Protein AF-E7RST6-F1 (afdb_monomer_lite)

Radius of gyration: 14.01 Å; chains: 1; bounding box: 27×34×36 Å

pLDDT: mean 94.26, std 4.28, range [79.19, 98.25]

Secondary structure (DSSP, 8-state):
-GGGGGGG-SEEEEE--TT-HHHHHHHHHHHHHH-TTSEEEEE-S-SS--TTS-GGG-SEEEE----GGG-STTSTT---EEEEE-STT-EEE-GGGG--

Foldseek 3Di:
DVVVCPVVAAEDEDEECVVPLVVVQVVLQVCCVVPVRHFYEYEYQALDDPPSHDQVSHQKYKYHHDDVVQDDLQGPSDSIWMWGDDDDNDTDTPSPVNHD

Structure (mmCIF, N/CA/C/O backbone):
data_AF-E7RST6-F1
#
_entry.id   AF-E7RST6-F1
#
loop_
_atom_site.group_PDB
_atom_site.id
_atom_site.type_symbol
_atom_site.label_atom_id
_atom_site.label_alt_id
_atom_site.label_comp_id
_atom_site.label_asym_id
_atom_site.label_entity_id
_atom_site.label_seq_id
_atom_site.pdbx_PDB_ins_code
_atom_site.Cartn_x
_atom_site.Cartn_y
_atom_site.Cartn_z
_atom_site.occupancy
_atom_site.B_iso_or_equiv
_atom_site.auth_seq_id
_atom_site.auth_comp_id
_atom_site.auth_asym_id
_atom_site.auth_atom_id
_atom_site.pdbx_PDB_model_num
ATOM 1 N N . MET A 1 1 ? 9.108 -17.922 -7.297 1.00 79.19 1 MET A N 1
ATOM 2 C CA . MET A 1 1 ? 8.781 -17.687 -5.866 1.00 79.19 1 MET A CA 1
ATOM 3 C C . MET A 1 1 ? 7.287 -17.456 -5.674 1.00 79.19 1 MET A C 1
ATOM 5 O O . MET A 1 1 ? 6.693 -18.243 -4.956 1.00 79.19 1 MET A O 1
ATOM 9 N N . ILE A 1 2 ? 6.682 -16.466 -6.346 1.00 84.38 2 ILE A N 1
ATOM 10 C CA . ILE A 1 2 ? 5.238 -16.161 -6.257 1.00 84.38 2 ILE A CA 1
ATOM 11 C C . ILE A 1 2 ? 4.354 -17.370 -6.620 1.00 84.38 2 ILE A C 1
ATOM 13 O O . ILE A 1 2 ? 3.448 -17.711 -5.872 1.00 84.38 2 ILE A O 1
ATOM 17 N N . GLU A 1 3 ? 4.679 -18.087 -7.699 1.00 84.69 3 GLU A N 1
ATOM 18 C CA . GLU A 1 3 ? 3.909 -19.257 -8.164 1.00 84.69 3 GLU A CA 1
ATOM 19 C C . GLU A 1 3 ? 3.744 -20.362 -7.112 1.00 84.69 3 GLU A C 1
ATOM 21 O O . GLU A 1 3 ? 2.744 -21.074 -7.118 1.00 84.69 3 GLU A O 1
ATOM 26 N N . ARG A 1 4 ? 4.685 -20.480 -6.162 1.00 90.50 4 ARG A N 1
ATOM 27 C CA . ARG A 1 4 ? 4.615 -21.484 -5.089 1.00 90.50 4 ARG A CA 1
ATOM 28 C C . ARG A 1 4 ? 3.438 -21.250 -4.145 1.00 90.50 4 ARG A C 1
ATOM 30 O O . ARG A 1 4 ? 3.034 -22.180 -3.457 1.00 90.50 4 ARG A O 1
ATOM 37 N N . PHE A 1 5 ? 2.919 -20.026 -4.090 1.00 88.00 5 PHE A N 1
ATOM 38 C CA . PHE A 1 5 ? 1.782 -19.688 -3.245 1.00 88.00 5 PHE A CA 1
ATOM 39 C C . PHE A 1 5 ? 0.440 -19.971 -3.921 1.00 88.00 5 PHE A C 1
ATOM 41 O O . PHE A 1 5 ? -0.556 -20.058 -3.209 1.00 88.00 5 PHE A O 1
ATOM 48 N N . GLY A 1 6 ? 0.395 -20.151 -5.250 1.00 85.44 6 GLY A N 1
ATOM 49 C CA . GLY A 1 6 ? -0.837 -20.446 -5.987 1.00 85.44 6 GLY A CA 1
ATOM 50 C C . GLY A 1 6 ? -2.007 -19.569 -5.530 1.00 85.44 6 GLY A C 1
ATOM 51 O O . GLY A 1 6 ? -1.881 -18.353 -5.428 1.00 85.44 6 GLY A O 1
ATOM 52 N N . ASN A 1 7 ? -3.123 -20.187 -5.156 1.00 88.31 7 ASN A N 1
ATOM 53 C CA . ASN A 1 7 ? -4.312 -19.460 -4.697 1.00 88.31 7 ASN A CA 1
ATOM 54 C C . ASN A 1 7 ? -4.372 -19.248 -3.172 1.00 88.31 7 ASN A C 1
ATOM 56 O O . ASN A 1 7 ? -5.397 -18.810 -2.656 1.00 88.31 7 ASN A O 1
ATOM 60 N N . SER A 1 8 ? -3.302 -19.557 -2.435 1.00 93.56 8 SER A N 1
ATOM 61 C CA . SER A 1 8 ? -3.255 -19.404 -0.971 1.00 93.56 8 SER A CA 1
ATOM 62 C C . SER A 1 8 ? -3.105 -17.948 -0.524 1.00 93.56 8 SER A C 1
ATOM 64 O O . SER A 1 8 ? -3.325 -17.633 0.644 1.00 93.56 8 SER A O 1
ATOM 66 N N . ILE A 1 9 ? -2.727 -17.056 -1.442 1.00 94.69 9 ILE A N 1
ATOM 67 C CA . ILE A 1 9 ? -2.725 -15.605 -1.246 1.00 94.69 9 ILE A CA 1
ATOM 68 C C . ILE A 1 9 ? -3.549 -14.949 -2.352 1.00 94.69 9 ILE A C 1
ATOM 70 O O . ILE A 1 9 ? -3.704 -15.501 -3.436 1.00 94.69 9 ILE A O 1
ATOM 74 N N . THR A 1 10 ? -4.065 -13.754 -2.089 1.00 95.00 10 THR A N 1
ATOM 75 C CA . THR A 1 10 ? -4.851 -12.980 -3.066 1.00 95.00 10 THR A CA 1
ATOM 76 C C . THR A 1 10 ? -4.259 -11.600 -3.338 1.00 95.00 10 THR A C 1
ATOM 78 O O . THR A 1 10 ? -4.713 -10.901 -4.241 1.00 95.00 10 THR A O 1
ATOM 81 N N . CYS A 1 11 ? -3.244 -11.197 -2.570 1.00 96.94 11 CYS A N 1
ATOM 82 C CA . CYS A 1 11 ? -2.614 -9.889 -2.658 1.00 96.94 11 CYS A CA 1
ATOM 83 C C . CYS A 1 11 ? -1.119 -9.989 -2.343 1.00 96.94 11 CYS A C 1
ATOM 85 O O . CYS A 1 11 ? -0.723 -10.713 -1.427 1.00 96.94 11 CYS A O 1
ATOM 87 N N . ILE A 1 12 ? -0.303 -9.236 -3.078 1.00 96.88 12 ILE A N 1
ATOM 88 C CA . ILE A 1 12 ? 1.125 -9.053 -2.819 1.00 96.88 12 ILE A CA 1
ATOM 89 C C . ILE A 1 12 ? 1.344 -7.597 -2.413 1.00 96.88 12 ILE A C 1
ATOM 91 O O . ILE A 1 12 ? 1.030 -6.681 -3.168 1.00 96.88 12 ILE A O 1
ATOM 95 N N . CYS A 1 13 ? 1.897 -7.382 -1.220 1.00 97.38 13 CYS A N 1
ATOM 96 C CA . CYS A 1 13 ? 2.202 -6.049 -0.715 1.00 97.38 13 CYS A CA 1
ATOM 97 C C . CYS A 1 13 ? 3.703 -5.760 -0.814 1.00 97.38 13 CYS A C 1
ATOM 99 O O . CYS A 1 13 ? 4.515 -6.449 -0.197 1.00 97.38 13 CYS A O 1
ATOM 101 N N . LEU A 1 14 ? 4.064 -4.724 -1.570 1.00 97.12 14 LEU A N 1
ATOM 102 C CA . LEU A 1 14 ? 5.404 -4.148 -1.582 1.00 97.12 14 LEU A CA 1
ATOM 103 C C . LEU A 1 14 ? 5.549 -3.232 -0.361 1.00 97.12 14 LEU A C 1
ATOM 105 O O . LEU A 1 14 ? 4.776 -2.289 -0.210 1.00 97.12 14 LEU A O 1
ATOM 109 N N . MET A 1 15 ? 6.521 -3.495 0.511 1.00 95.38 15 MET A N 1
ATOM 110 C CA . MET A 1 15 ? 6.754 -2.692 1.716 1.00 95.38 15 MET A CA 1
ATOM 111 C C . MET A 1 15 ? 8.006 -1.827 1.566 1.00 95.38 15 MET A C 1
ATOM 113 O O . MET A 1 15 ? 9.085 -2.339 1.275 1.00 95.38 15 MET A O 1
ATOM 117 N N . GLY A 1 16 ? 7.873 -0.519 1.785 1.00 94.38 16 GLY A N 1
ATOM 118 C CA . GLY A 1 16 ? 8.970 0.438 1.647 1.00 94.38 16 GLY A CA 1
ATOM 119 C C . GLY A 1 16 ? 9.268 0.776 0.186 1.00 94.38 16 GLY A C 1
ATOM 120 O O . GLY A 1 16 ? 8.359 1.062 -0.586 1.00 94.38 16 GLY A O 1
ATOM 121 N N . GLY A 1 17 ? 10.551 0.810 -0.190 1.00 93.94 17 GLY A N 1
ATOM 122 C CA . GLY A 1 17 ? 10.986 1.258 -1.523 1.00 93.94 17 GLY A CA 1
ATOM 123 C C . GLY A 1 17 ? 10.784 2.757 -1.769 1.00 93.94 17 GLY A C 1
ATOM 124 O O . GLY A 1 17 ? 10.867 3.223 -2.901 1.00 93.94 17 GLY A O 1
ATOM 125 N N . ASP A 1 18 ? 10.566 3.527 -0.699 1.00 93.69 18 ASP A N 1
ATOM 126 C CA . ASP A 1 18 ? 10.333 4.970 -0.747 1.00 93.69 18 ASP A CA 1
ATOM 127 C C . ASP A 1 18 ? 11.487 5.746 -1.396 1.00 93.69 18 ASP A C 1
ATOM 129 O O . ASP A 1 18 ? 11.253 6.805 -1.979 1.00 93.69 18 ASP A O 1
ATOM 133 N N . ALA A 1 19 ? 12.718 5.235 -1.297 1.00 93.94 19 ALA A N 1
ATOM 134 C CA . ALA A 1 19 ? 13.906 5.818 -1.917 1.00 93.94 19 ALA A CA 1
ATOM 135 C C . ALA A 1 19 ? 14.013 5.523 -3.425 1.00 93.94 19 ALA A C 1
ATOM 137 O O . ALA A 1 19 ? 14.727 6.232 -4.127 1.00 93.94 19 ALA A O 1
ATOM 138 N N . GLU A 1 20 ? 13.280 4.528 -3.936 1.00 95.19 20 GLU A N 1
ATOM 139 C CA . GLU A 1 20 ? 13.385 4.068 -5.324 1.00 95.19 20 GLU A CA 1
ATOM 140 C C . GLU A 1 20 ? 12.002 3.874 -5.988 1.00 95.19 20 GLU A C 1
ATOM 142 O O . GLU A 1 20 ? 11.616 2.752 -6.338 1.00 95.19 20 GLU A O 1
ATOM 147 N N . PRO A 1 21 ? 11.233 4.964 -6.213 1.00 93.44 21 PRO A N 1
ATOM 148 C CA . PRO A 1 21 ? 9.880 4.891 -6.781 1.00 93.44 21 PRO A CA 1
ATOM 149 C C . PRO A 1 21 ? 9.803 4.169 -8.134 1.00 93.44 21 PRO A C 1
ATOM 151 O O . PRO A 1 21 ? 8.816 3.498 -8.436 1.00 93.44 21 PRO A O 1
ATOM 154 N N . SER A 1 22 ? 10.857 4.272 -8.949 1.00 94.88 22 SER A N 1
ATOM 155 C CA . SER A 1 22 ? 10.944 3.597 -10.248 1.00 94.88 22 SER A CA 1
ATOM 156 C C . SER A 1 22 ? 10.868 2.076 -10.120 1.00 94.88 22 SER A C 1
ATOM 158 O O . SER A 1 22 ? 10.173 1.430 -10.906 1.00 94.88 22 SER A O 1
ATOM 160 N N . SER A 1 23 ? 11.523 1.506 -9.107 1.00 96.50 23 SER A N 1
ATOM 161 C CA . SER A 1 23 ? 11.497 0.063 -8.865 1.00 96.50 23 SER A CA 1
ATOM 162 C C . SER A 1 23 ? 10.173 -0.397 -8.283 1.00 96.50 23 SER A C 1
ATOM 164 O O . SER A 1 23 ? 9.684 -1.458 -8.665 1.00 96.50 23 SER A O 1
ATOM 166 N N . ILE A 1 24 ? 9.529 0.428 -7.455 1.00 97.38 24 ILE A N 1
ATOM 167 C CA . ILE A 1 24 ? 8.163 0.170 -6.984 1.00 97.38 24 ILE A CA 1
ATOM 168 C C . ILE A 1 24 ? 7.180 0.081 -8.161 1.00 97.38 24 ILE A C 1
ATOM 170 O O . ILE A 1 24 ? 6.461 -0.912 -8.271 1.00 97.38 24 ILE A O 1
ATOM 174 N N . ASN A 1 25 ? 7.216 1.032 -9.099 1.00 96.44 25 ASN A N 1
ATOM 175 C CA . ASN A 1 25 ? 6.395 0.967 -10.316 1.00 96.44 25 ASN A CA 1
ATOM 176 C C . ASN A 1 25 ? 6.711 -0.275 -11.166 1.00 96.44 25 ASN A C 1
ATOM 178 O O . ASN A 1 25 ? 5.811 -0.954 -11.657 1.00 96.44 25 ASN A O 1
ATOM 182 N N . MET A 1 26 ? 7.998 -0.577 -11.366 1.00 97.00 26 MET A N 1
ATOM 183 C CA . MET A 1 26 ? 8.424 -1.729 -12.164 1.00 97.00 26 MET A CA 1
ATOM 184 C C . MET A 1 26 ? 7.910 -3.044 -11.569 1.00 97.00 26 MET A C 1
ATOM 186 O O . MET A 1 26 ? 7.376 -3.877 -12.304 1.00 97.00 26 MET A O 1
ATOM 190 N N . LEU A 1 27 ? 8.053 -3.227 -10.255 1.00 97.00 27 LEU A N 1
ATOM 191 C CA . LEU A 1 27 ? 7.616 -4.432 -9.554 1.00 97.00 27 LEU A CA 1
ATOM 192 C C . LEU A 1 27 ? 6.097 -4.585 -9.596 1.00 97.00 27 LEU A C 1
ATOM 194 O O . LEU A 1 27 ? 5.615 -5.675 -9.899 1.00 97.00 27 LEU A O 1
ATOM 198 N N . ALA A 1 28 ? 5.349 -3.507 -9.361 1.00 96.81 28 ALA A N 1
ATOM 199 C CA . ALA A 1 28 ? 3.892 -3.543 -9.412 1.00 96.81 28 ALA A CA 1
ATOM 200 C C . ALA A 1 28 ? 3.387 -3.973 -10.797 1.00 96.81 28 ALA A C 1
ATOM 202 O O . ALA A 1 28 ? 2.654 -4.958 -10.929 1.00 96.81 28 ALA A O 1
ATOM 203 N N . ARG A 1 29 ? 3.915 -3.345 -11.855 1.00 95.94 29 ARG A N 1
ATOM 204 C CA . ARG A 1 29 ? 3.624 -3.719 -13.247 1.00 95.94 29 ARG A CA 1
ATOM 205 C C . ARG A 1 29 ? 4.010 -5.152 -13.571 1.00 95.94 29 ARG A C 1
ATOM 207 O O . ARG A 1 29 ? 3.272 -5.842 -14.275 1.00 95.94 29 ARG A O 1
ATOM 214 N N . TYR A 1 30 ? 5.173 -5.597 -13.103 1.00 96.31 30 TYR A N 1
ATOM 215 C CA . TYR A 1 30 ? 5.637 -6.962 -13.319 1.00 96.31 30 TYR A CA 1
ATOM 216 C C . TYR A 1 30 ? 4.663 -7.972 -12.710 1.00 96.31 30 TYR A C 1
ATOM 218 O O . TYR A 1 30 ? 4.262 -8.915 -13.395 1.00 96.31 30 TYR A O 1
ATOM 226 N N . ILE A 1 31 ? 4.233 -7.746 -11.466 1.00 95.38 31 ILE A N 1
ATOM 227 C CA . ILE A 1 31 ? 3.298 -8.634 -10.773 1.00 95.38 31 ILE A CA 1
ATOM 228 C C . ILE A 1 31 ? 1.951 -8.668 -11.504 1.00 95.38 31 ILE A C 1
ATOM 230 O O . ILE A 1 31 ? 1.494 -9.759 -11.832 1.00 95.38 31 ILE A O 1
ATOM 234 N N . HIS A 1 32 ? 1.366 -7.520 -11.865 1.00 92.19 32 HIS A N 1
ATOM 235 C CA . HIS A 1 32 ? 0.111 -7.486 -12.637 1.00 92.19 32 HIS A CA 1
ATOM 236 C C . HIS A 1 32 ? 0.233 -8.219 -13.979 1.00 92.19 32 HIS A C 1
ATOM 238 O O . HIS A 1 32 ? -0.674 -8.945 -14.391 1.00 92.19 32 HIS A O 1
ATOM 244 N N . LYS A 1 33 ? 1.361 -8.045 -14.679 1.00 93.31 33 LYS A N 1
ATOM 245 C CA . LYS A 1 33 ? 1.575 -8.641 -16.002 1.00 93.31 33 LYS A CA 1
ATOM 246 C C . LYS A 1 33 ? 1.753 -10.157 -15.934 1.00 93.31 33 LYS A C 1
ATOM 248 O O . LYS A 1 33 ? 1.164 -10.868 -16.748 1.00 93.31 33 LYS A O 1
ATOM 253 N N . MET A 1 34 ? 2.581 -10.634 -15.007 1.00 94.12 34 MET A N 1
ATOM 254 C CA . MET A 1 34 ? 2.981 -12.043 -14.926 1.00 94.12 34 MET A CA 1
ATOM 255 C C . MET A 1 34 ? 2.056 -12.875 -14.036 1.00 94.12 34 MET A C 1
ATOM 257 O O . MET A 1 34 ? 1.979 -14.090 -14.202 1.00 94.12 34 MET A O 1
ATOM 261 N N . HIS A 1 35 ? 1.319 -12.236 -13.128 1.00 91.94 35 HIS A N 1
ATOM 262 C CA . HIS A 1 35 ? 0.482 -12.898 -12.133 1.00 91.94 35 HIS A CA 1
ATOM 263 C C . HIS A 1 35 ? -0.895 -12.223 -12.009 1.00 91.94 35 HIS A C 1
ATOM 265 O O . HIS A 1 35 ? -1.283 -11.749 -10.945 1.00 91.94 35 HIS A O 1
ATOM 271 N N . LYS A 1 36 ? -1.660 -12.235 -13.112 1.00 83.94 36 LYS A N 1
ATOM 272 C CA . LYS A 1 36 ? -2.954 -11.538 -13.305 1.00 83.94 36 LYS A CA 1
ATOM 273 C C . LYS A 1 36 ? -4.058 -11.814 -12.264 1.00 83.94 36 LYS A C 1
ATOM 275 O O . LYS A 1 36 ? -5.100 -11.172 -12.320 1.00 83.94 36 LYS A O 1
ATOM 280 N N . GLY A 1 37 ? -3.876 -12.786 -11.370 1.00 87.94 37 GLY A N 1
ATOM 281 C CA . GLY A 1 37 ? -4.840 -13.136 -10.322 1.00 87.94 37 GLY A CA 1
ATOM 282 C C . GLY A 1 37 ? -4.584 -12.475 -8.966 1.00 87.94 37 GLY A C 1
ATOM 283 O O . GLY A 1 37 ? -5.460 -12.529 -8.104 1.00 87.94 37 GLY A O 1
ATOM 284 N N . TYR A 1 38 ? -3.414 -11.866 -8.754 1.00 95.31 38 TYR A N 1
ATOM 285 C CA . TYR A 1 38 ? -3.118 -11.190 -7.493 1.00 95.31 38 TYR A CA 1
ATOM 286 C C . TYR A 1 38 ? -3.405 -9.707 -7.583 1.00 95.31 38 TYR A C 1
ATOM 288 O O . TYR A 1 38 ? -3.060 -9.050 -8.562 1.00 95.31 38 TYR A O 1
ATOM 296 N N . LYS A 1 39 ? -3.945 -9.186 -6.487 1.00 96.69 39 LYS A N 1
ATOM 297 C CA . LYS A 1 39 ? -3.942 -7.756 -6.223 1.00 96.69 39 LYS A CA 1
ATOM 298 C C . LYS A 1 39 ? -2.540 -7.300 -5.837 1.00 96.69 39 LYS A C 1
ATOM 300 O O . LYS A 1 39 ? -1.799 -8.061 -5.204 1.00 96.69 39 LYS A O 1
ATOM 305 N N . VAL A 1 40 ? -2.189 -6.062 -6.142 1.00 97.38 40 VAL A N 1
ATOM 306 C CA . VAL A 1 40 ? -0.922 -5.464 -5.718 1.00 97.38 40 VAL A CA 1
ATOM 307 C C . VAL A 1 40 ? -1.169 -4.282 -4.805 1.00 97.38 40 VAL A C 1
ATOM 309 O O . VAL A 1 40 ? -1.959 -3.387 -5.090 1.00 97.38 40 VAL A O 1
ATOM 312 N N . ALA A 1 41 ? -0.472 -4.287 -3.676 1.00 98.06 41 ALA A N 1
ATOM 313 C CA . ALA A 1 41 ? -0.522 -3.221 -2.696 1.00 98.06 41 ALA A CA 1
ATOM 314 C C . ALA A 1 41 ? 0.856 -2.590 -2.499 1.00 98.06 41 ALA A C 1
ATOM 316 O O . ALA A 1 41 ? 1.879 -3.270 -2.601 1.00 98.06 41 ALA A O 1
ATOM 317 N N . TRP A 1 42 ? 0.884 -1.317 -2.121 1.00 98.25 42 TRP A N 1
ATOM 318 C CA . TRP A 1 42 ? 2.096 -0.645 -1.659 1.00 98.25 42 TRP A CA 1
ATOM 319 C C . TRP A 1 42 ? 1.912 -0.101 -0.247 1.00 98.25 42 TRP A C 1
ATOM 321 O O . TRP A 1 42 ? 0.926 0.573 0.041 1.00 98.25 42 TRP A O 1
ATOM 331 N N . TYR A 1 43 ? 2.860 -0.395 0.638 1.00 97.62 43 TYR A N 1
ATOM 332 C CA . TYR A 1 43 ? 2.947 0.160 1.982 1.00 97.62 43 TYR A CA 1
ATOM 333 C C . TYR A 1 43 ? 4.125 1.131 2.035 1.00 97.62 43 TYR A C 1
ATOM 335 O O . TYR A 1 43 ? 5.284 0.716 1.977 1.00 97.62 43 TYR A O 1
ATOM 343 N N . SER A 1 44 ? 3.821 2.416 2.190 1.00 97.12 44 SER A N 1
ATOM 344 C CA . SER A 1 44 ? 4.794 3.504 2.246 1.00 97.12 44 SER A CA 1
ATOM 345 C C . SER A 1 44 ? 4.699 4.265 3.566 1.00 97.12 44 SER A C 1
ATOM 347 O O . SER A 1 44 ? 3.613 4.468 4.119 1.00 97.12 44 SER A O 1
ATOM 349 N N . GLY A 1 45 ? 5.851 4.719 4.065 1.00 95.88 45 GLY A N 1
ATOM 350 C CA . GLY A 1 45 ? 5.922 5.656 5.187 1.00 95.88 45 GLY A CA 1
ATOM 351 C C . GLY A 1 45 ? 5.716 7.114 4.770 1.00 95.88 45 GLY A C 1
ATOM 352 O O . GLY A 1 45 ? 5.680 7.991 5.629 1.00 95.88 45 GLY A O 1
ATOM 353 N N . ARG A 1 46 ? 5.591 7.411 3.472 1.00 95.69 46 ARG A N 1
ATOM 354 C CA . ARG A 1 46 ? 5.384 8.775 2.974 1.00 95.69 46 ARG A CA 1
ATOM 355 C C . ARG A 1 46 ? 3.973 9.253 3.280 1.00 95.69 46 ARG A C 1
ATOM 357 O O . ARG A 1 46 ? 3.022 8.479 3.277 1.00 95.69 46 ARG A O 1
ATOM 364 N N . GLN A 1 47 ? 3.833 10.555 3.508 1.00 94.56 47 GLN A N 1
ATOM 365 C CA . GLN A 1 47 ? 2.534 11.168 3.785 1.00 94.56 47 GLN A CA 1
ATOM 366 C C . GLN A 1 47 ? 1.652 11.280 2.534 1.00 94.56 47 GLN A C 1
ATOM 368 O O . GLN A 1 47 ? 0.435 11.178 2.630 1.00 94.56 47 GLN A O 1
ATOM 373 N N . LEU A 1 48 ? 2.271 11.466 1.366 1.00 93.25 48 LEU A N 1
ATOM 374 C CA . LEU A 1 48 ? 1.606 11.612 0.075 1.00 93.25 48 LEU A CA 1
ATOM 375 C C . LEU A 1 48 ? 2.239 10.672 -0.949 1.00 93.25 48 LEU A C 1
ATOM 377 O O . LEU A 1 48 ? 3.419 10.326 -0.845 1.00 93.25 48 LEU A O 1
ATOM 381 N N . ILE A 1 49 ? 1.457 10.304 -1.963 1.00 92.44 49 ILE A N 1
ATOM 382 C CA . ILE A 1 49 ? 1.950 9.529 -3.100 1.00 92.44 49 ILE A CA 1
ATOM 383 C C . ILE A 1 49 ? 2.874 10.432 -3.934 1.00 92.44 49 ILE A C 1
ATOM 385 O O . ILE A 1 49 ? 2.414 11.480 -4.396 1.00 92.44 49 ILE A O 1
ATOM 389 N N . PRO A 1 50 ? 4.147 10.056 -4.159 1.00 91.88 50 PRO A N 1
ATOM 390 C CA . PRO A 1 50 ? 5.024 10.787 -5.069 1.00 91.88 50 PRO A CA 1
ATOM 391 C C . PRO A 1 50 ? 4.426 10.862 -6.478 1.00 91.88 50 PRO A C 1
ATOM 393 O O . PRO A 1 50 ? 3.887 9.875 -6.968 1.00 91.88 50 PRO A O 1
ATOM 396 N N . SER A 1 51 ? 4.588 11.989 -7.174 1.00 92.00 51 SER A N 1
ATOM 397 C CA . SER A 1 51 ? 4.113 12.154 -8.562 1.00 92.00 51 SER A CA 1
ATOM 398 C C . SER A 1 51 ? 4.753 11.175 -9.554 1.00 92.00 51 SER A C 1
ATOM 400 O O . SER A 1 51 ? 4.220 10.949 -10.635 1.00 92.00 51 SER A O 1
ATOM 402 N N . THR A 1 52 ? 5.892 10.586 -9.189 1.00 93.88 52 THR A N 1
ATOM 403 C CA . THR A 1 52 ? 6.585 9.561 -9.971 1.00 93.88 52 THR A CA 1
ATOM 404 C C . THR A 1 52 ? 5.959 8.174 -9.842 1.00 93.88 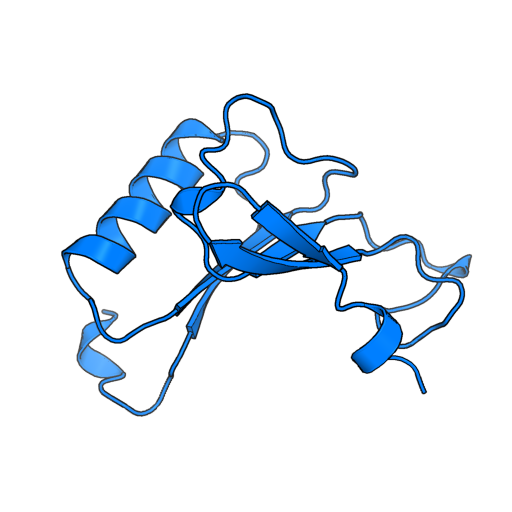52 THR A C 1
ATOM 406 O O . THR A 1 52 ? 6.268 7.309 -10.660 1.00 93.88 52 THR A O 1
ATOM 409 N N . ILE A 1 53 ? 5.096 7.936 -8.850 1.00 94.50 53 ILE A N 1
ATOM 410 C CA . ILE A 1 53 ? 4.370 6.672 -8.699 1.00 94.50 53 ILE A CA 1
ATOM 411 C C . ILE A 1 53 ? 3.180 6.652 -9.655 1.00 94.50 53 ILE A C 1
ATOM 413 O O . ILE A 1 53 ? 2.367 7.577 -9.679 1.00 94.50 53 ILE A O 1
ATOM 417 N N . ARG A 1 54 ? 3.061 5.568 -10.422 1.00 93.00 54 ARG A N 1
ATOM 418 C CA . ARG A 1 54 ? 1.899 5.290 -11.270 1.00 93.00 54 ARG A CA 1
ATOM 419 C C . ARG A 1 54 ? 0.859 4.571 -10.428 1.00 93.00 54 ARG A C 1
ATOM 421 O O . ARG A 1 54 ? 1.024 3.397 -10.116 1.00 93.00 54 ARG A O 1
ATOM 428 N N . LYS A 1 55 ? -0.179 5.284 -9.995 1.00 91.38 55 LYS A N 1
ATOM 429 C CA . LYS A 1 55 ? -1.120 4.743 -9.005 1.00 91.38 55 LYS A CA 1
ATOM 430 C C . LYS A 1 55 ? -1.972 3.629 -9.599 1.00 91.38 55 LYS A C 1
ATOM 432 O O . LYS A 1 55 ? -2.237 2.663 -8.899 1.00 91.38 55 LYS A O 1
ATOM 437 N N . SER A 1 56 ? -2.318 3.722 -10.882 1.00 90.38 56 SER A N 1
ATOM 438 C CA . SER A 1 56 ? -3.036 2.674 -11.624 1.00 90.38 56 SER A CA 1
ATOM 439 C C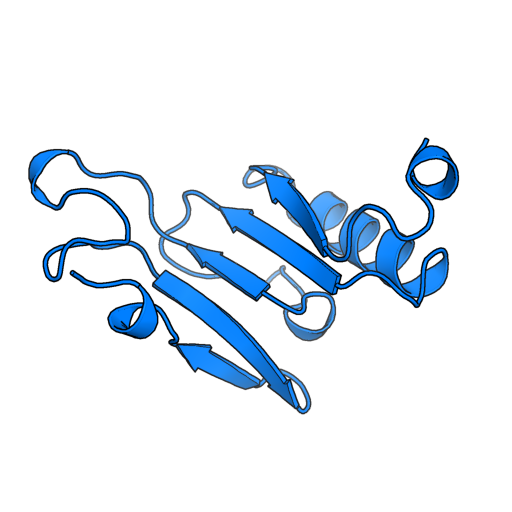 . SER A 1 56 ? -2.345 1.305 -11.666 1.00 90.38 56 SER A C 1
ATOM 441 O O . SER A 1 56 ? -3.002 0.318 -11.987 1.00 90.38 56 SER A O 1
ATOM 443 N N . ASP A 1 57 ? -1.057 1.214 -11.316 1.00 93.31 57 ASP A N 1
ATOM 444 C CA . ASP A 1 57 ? -0.350 -0.065 -11.187 1.00 93.31 57 ASP A CA 1
ATOM 445 C C . ASP A 1 57 ? -0.641 -0.779 -9.843 1.00 93.31 57 ASP A C 1
ATOM 447 O O . ASP A 1 57 ? -0.114 -1.866 -9.610 1.00 93.31 57 ASP A O 1
ATOM 451 N N . PHE A 1 58 ? -1.449 -0.184 -8.952 1.00 96.31 58 PHE A N 1
ATOM 452 C CA . PHE A 1 58 ? -1.761 -0.703 -7.616 1.00 96.31 58 PHE A CA 1
ATOM 453 C C . PHE A 1 58 ? -3.267 -0.820 -7.374 1.00 96.31 58 PHE A C 1
ATOM 455 O O . PHE A 1 58 ? -4.024 0.103 -7.654 1.00 96.31 58 PHE A O 1
ATOM 462 N N . ASP A 1 59 ? -3.685 -1.900 -6.715 1.00 97.44 59 ASP A N 1
ATOM 463 C CA . ASP A 1 59 ? -5.042 -2.064 -6.185 1.00 97.44 59 ASP A CA 1
ATOM 464 C C . ASP A 1 59 ? -5.228 -1.378 -4.824 1.00 97.44 59 ASP A C 1
ATOM 466 O O . ASP A 1 59 ? -6.332 -0.952 -4.475 1.00 97.44 59 ASP A O 1
ATOM 470 N N . TYR A 1 60 ? -4.157 -1.287 -4.028 1.00 97.94 60 TYR A N 1
ATOM 471 C CA . TYR A 1 60 ? -4.177 -0.643 -2.714 1.00 97.94 60 TYR A CA 1
ATOM 472 C C . TYR A 1 60 ? -2.904 0.153 -2.444 1.00 97.94 60 TYR A C 1
ATOM 474 O O . TYR A 1 60 ? -1.797 -0.286 -2.753 1.00 97.94 60 TYR A O 1
ATOM 482 N N . ILE A 1 61 ? -3.041 1.298 -1.781 1.00 97.75 61 ILE A N 1
ATOM 483 C CA . ILE A 1 61 ? -1.896 2.102 -1.343 1.00 97.75 61 ILE A CA 1
ATOM 484 C C . ILE A 1 61 ? -2.111 2.509 0.110 1.00 97.75 61 ILE A C 1
ATOM 486 O O . ILE A 1 61 ? -3.075 3.198 0.436 1.00 97.75 61 ILE A O 1
ATOM 490 N N . LYS A 1 62 ? -1.195 2.101 0.987 1.00 97.88 62 LYS A N 1
ATOM 491 C CA . LYS A 1 62 ? -1.119 2.550 2.375 1.00 97.88 62 LYS A CA 1
ATOM 492 C C . LYS A 1 62 ? -0.047 3.625 2.495 1.00 97.88 62 LYS A C 1
ATOM 494 O O . LYS A 1 62 ? 1.112 3.376 2.169 1.00 97.88 62 LYS A O 1
ATOM 499 N N . LEU A 1 63 ? -0.425 4.777 3.040 1.00 97.62 63 LEU A N 1
ATOM 500 C CA . LEU A 1 63 ? 0.446 5.914 3.333 1.00 97.62 63 LEU A CA 1
ATOM 501 C C . LEU A 1 63 ? 0.487 6.245 4.828 1.00 97.62 63 LEU A C 1
ATOM 503 O O . LEU A 1 63 ? -0.336 5.786 5.627 1.00 97.62 63 LEU A O 1
ATOM 507 N N . GLY A 1 64 ? 1.435 7.108 5.176 1.00 96.94 64 GLY A N 1
ATOM 508 C CA . GLY A 1 64 ? 1.627 7.681 6.499 1.00 96.94 64 GLY A CA 1
ATOM 509 C C . GLY A 1 64 ? 2.602 6.859 7.344 1.00 96.94 64 GLY A C 1
ATOM 510 O O . GLY A 1 64 ? 2.451 5.633 7.438 1.00 96.94 64 GLY A O 1
ATOM 511 N N . PRO A 1 65 ? 3.591 7.503 7.989 1.00 95.38 65 PRO A N 1
ATOM 512 C CA . PRO A 1 65 ? 4.446 6.821 8.948 1.00 95.38 65 PRO A CA 1
ATOM 513 C C . PRO A 1 65 ? 3.627 6.451 10.186 1.00 95.38 65 PRO A C 1
ATOM 515 O O . PRO A 1 65 ? 2.595 7.065 10.464 1.00 95.38 65 PRO A O 1
ATOM 518 N N . TYR A 1 66 ? 4.084 5.459 10.943 1.00 95.19 66 TYR A N 1
ATOM 519 C CA . TYR A 1 66 ? 3.512 5.209 12.260 1.00 95.19 66 TYR A CA 1
ATOM 520 C C . TYR A 1 66 ? 3.921 6.335 13.217 1.00 95.19 66 TYR A C 1
ATOM 522 O O . TYR A 1 66 ? 5.107 6.642 13.332 1.00 95.19 66 TYR A O 1
ATOM 530 N N . ILE A 1 67 ? 2.941 6.938 13.889 1.00 96.94 67 ILE A N 1
ATOM 531 C CA . ILE A 1 67 ? 3.146 7.962 14.914 1.00 96.94 67 ILE A CA 1
ATOM 532 C C . ILE A 1 67 ? 2.507 7.450 16.203 1.00 96.94 67 ILE A C 1
ATOM 534 O O . ILE A 1 67 ? 1.292 7.284 16.269 1.00 96.94 67 ILE A O 1
ATOM 538 N N . GLU A 1 68 ? 3.329 7.203 17.222 1.00 97.56 68 GLU A N 1
ATOM 539 C CA . GLU A 1 68 ? 2.926 6.485 18.437 1.00 97.56 68 GLU A CA 1
ATOM 540 C C . GLU A 1 68 ? 1.696 7.092 19.128 1.00 97.56 68 GLU A C 1
ATOM 542 O O . GLU A 1 68 ? 0.729 6.380 19.381 1.00 97.56 68 GLU A O 1
ATOM 547 N N . HIS A 1 69 ? 1.675 8.411 19.346 1.00 97.69 69 HIS A N 1
ATOM 548 C CA . HIS A 1 69 ? 0.562 9.087 20.028 1.00 97.69 69 HIS A CA 1
ATOM 549 C C . HIS A 1 69 ? -0.739 9.159 19.206 1.00 97.69 69 HIS A C 1
ATOM 551 O O . HIS A 1 69 ? -1.786 9.488 19.756 1.00 97.69 69 HIS A O 1
ATOM 557 N N . LEU A 1 70 ? -0.687 8.877 17.899 1.00 97.50 70 LEU A N 1
ATOM 558 C CA . LEU A 1 70 ? -1.862 8.814 17.019 1.00 97.50 70 LEU A CA 1
ATOM 559 C C . LEU A 1 70 ? -2.375 7.384 16.830 1.00 97.50 70 LEU A C 1
ATOM 561 O O . LEU A 1 70 ? -3.501 7.195 16.367 1.00 97.50 70 LEU A O 1
ATOM 565 N N . GLY A 1 71 ? -1.560 6.392 17.188 1.00 97.00 71 GLY A N 1
ATOM 566 C CA . GLY A 1 71 ? -1.908 4.983 17.157 1.00 97.00 71 GLY A CA 1
ATOM 567 C C . GLY A 1 71 ? -1.941 4.338 15.765 1.00 97.00 71 GLY A C 1
ATOM 568 O O . GLY A 1 71 ? -1.612 4.916 14.721 1.00 97.00 71 GLY A O 1
ATOM 569 N N . CYS A 1 72 ? -2.315 3.059 15.770 1.00 95.88 72 CYS A N 1
ATOM 570 C CA . CYS A 1 72 ? -2.371 2.195 14.590 1.00 95.88 72 CYS A CA 1
ATOM 571 C C . CYS A 1 72 ? -3.540 2.550 13.653 1.00 95.88 72 CYS A C 1
ATOM 573 O O . CYS A 1 72 ? -4.405 3.341 13.997 1.00 95.88 72 CYS A O 1
ATOM 575 N N . LEU A 1 73 ? -3.625 1.887 12.489 1.00 95.56 73 LEU A N 1
ATOM 576 C CA . LEU A 1 73 ? -4.690 2.096 11.488 1.00 95.56 73 LEU A CA 1
ATOM 577 C C . LEU A 1 73 ? -6.123 1.971 12.053 1.00 95.56 73 LEU A C 1
ATOM 579 O O . LEU A 1 73 ? -7.060 2.501 11.472 1.00 95.56 73 LEU A O 1
ATOM 583 N N . LYS A 1 74 ? -6.290 1.254 13.171 1.00 96.06 74 LYS A N 1
ATOM 584 C CA . LYS A 1 74 ? -7.584 1.028 13.832 1.00 96.06 74 LYS A CA 1
ATOM 585 C C . LYS A 1 74 ? -8.030 2.188 14.723 1.00 96.06 74 LYS A C 1
ATOM 587 O O . LYS A 1 74 ? -9.174 2.198 15.163 1.00 96.06 74 LYS A O 1
ATOM 592 N N . GLU A 1 75 ? -7.148 3.142 14.993 1.00 97.56 75 GLU A N 1
ATOM 593 C CA . GLU A 1 75 ? -7.459 4.297 15.824 1.00 97.56 75 GLU A CA 1
ATOM 594 C C . GLU A 1 75 ? -8.001 5.438 14.962 1.00 97.56 75 GLU A C 1
ATOM 596 O O . GLU A 1 75 ? -7.426 5.780 13.926 1.00 97.56 75 GLU A O 1
ATOM 601 N N . ARG A 1 76 ? -9.076 6.090 15.420 1.00 97.00 76 ARG A N 1
ATOM 602 C CA . ARG A 1 76 ? -9.668 7.260 14.736 1.00 97.00 76 ARG A CA 1
ATOM 603 C C . ARG A 1 76 ? -8.706 8.447 14.640 1.00 97.00 76 ARG A C 1
ATOM 605 O O . ARG A 1 76 ? -8.871 9.315 13.790 1.00 97.00 76 ARG A O 1
ATOM 612 N N . THR A 1 77 ? -7.706 8.479 15.516 1.00 97.25 77 THR A N 1
ATOM 613 C CA . THR A 1 77 ? -6.655 9.498 15.580 1.00 97.25 77 THR A CA 1
ATOM 614 C C . THR A 1 77 ? -5.521 9.267 14.586 1.00 97.25 77 THR A C 1
ATOM 616 O O . THR A 1 77 ? -4.663 10.135 14.449 1.00 97.25 77 THR A O 1
ATOM 619 N N . THR A 1 78 ? -5.479 8.122 13.897 1.00 97.69 78 THR A N 1
ATOM 620 C CA . THR A 1 78 ? -4.328 7.751 13.071 1.00 97.69 78 THR A CA 1
ATOM 621 C C . THR A 1 78 ? -4.088 8.736 11.922 1.00 97.69 78 THR A C 1
ATOM 623 O O . THR A 1 78 ? -5.009 9.211 11.257 1.00 97.69 78 THR A O 1
ATOM 626 N N . ASN A 1 79 ? -2.817 9.015 11.635 1.00 96.94 79 ASN A N 1
ATOM 627 C CA . ASN A 1 79 ? -2.400 9.767 10.447 1.00 96.94 79 ASN A CA 1
ATOM 628 C C . ASN A 1 79 ? -2.260 8.881 9.198 1.00 96.94 79 ASN A C 1
ATOM 630 O O . ASN A 1 79 ? -1.962 9.386 8.114 1.00 96.94 79 ASN A O 1
ATOM 634 N N . GLN A 1 80 ? -2.390 7.565 9.354 1.00 97.75 80 GLN A N 1
ATOM 635 C CA . GLN A 1 80 ? -2.228 6.605 8.272 1.00 97.75 80 GLN A CA 1
ATOM 636 C C . GLN A 1 80 ? -3.461 6.605 7.375 1.00 97.75 80 GLN A C 1
ATOM 638 O O . GLN A 1 80 ? -4.578 6.812 7.845 1.00 97.75 80 GLN A O 1
ATOM 643 N N . ARG A 1 81 ? -3.255 6.364 6.079 1.00 97.62 81 ARG A N 1
ATOM 644 C CA . ARG A 1 81 ? -4.338 6.309 5.093 1.00 97.62 81 ARG A CA 1
ATOM 645 C C . ARG A 1 81 ? -4.218 5.056 4.252 1.00 97.62 81 ARG A C 1
ATOM 647 O O . ARG A 1 81 ? -3.137 4.781 3.739 1.00 97.62 81 ARG A O 1
ATOM 654 N N . LEU A 1 82 ? -5.301 4.298 4.123 1.00 97.94 82 LEU A N 1
ATOM 655 C CA . LEU A 1 82 ? -5.391 3.153 3.226 1.00 97.94 82 LEU A CA 1
ATOM 656 C C . LEU A 1 82 ? -6.366 3.472 2.100 1.00 97.94 82 LEU A C 1
ATOM 658 O O . LEU A 1 82 ? -7.563 3.632 2.317 1.00 97.94 82 LEU A O 1
ATOM 662 N N . TYR A 1 83 ? -5.831 3.516 0.891 1.00 97.19 83 TYR A N 1
ATOM 663 C CA . TYR A 1 83 ? -6.571 3.776 -0.325 1.00 97.19 83 TYR A CA 1
ATOM 664 C C . TYR A 1 83 ? -6.824 2.482 -1.089 1.00 97.19 83 TYR A C 1
ATOM 666 O O . TYR A 1 83 ? -5.944 1.621 -1.170 1.00 97.19 83 TYR A O 1
ATOM 674 N N . LYS A 1 84 ? -8.008 2.370 -1.687 1.00 97.56 84 LYS A N 1
ATOM 675 C CA . LYS A 1 84 ? -8.375 1.300 -2.619 1.00 97.56 84 LYS A CA 1
ATOM 676 C C . LYS A 1 84 ? -8.618 1.889 -4.003 1.00 97.56 84 LYS A C 1
ATOM 678 O O . LYS A 1 84 ? -9.359 2.863 -4.131 1.00 97.56 84 LYS A O 1
ATOM 683 N N . HIS A 1 85 ? -8.013 1.278 -5.013 1.00 95.75 85 HIS A N 1
ATOM 684 C CA . HIS A 1 85 ? -8.216 1.630 -6.413 1.00 95.75 85 HIS A CA 1
ATOM 685 C C . HIS A 1 85 ? -9.648 1.328 -6.852 1.00 95.75 85 HIS A C 1
ATOM 687 O O . HIS A 1 85 ? -10.247 0.335 -6.422 1.00 95.75 85 HIS A O 1
ATOM 693 N N . ILE A 1 86 ? -10.196 2.199 -7.695 1.00 91.69 86 ILE A N 1
ATOM 694 C CA . ILE A 1 86 ? -11.513 2.007 -8.306 1.00 91.69 86 ILE A CA 1
ATOM 695 C C . ILE A 1 86 ? -11.404 1.892 -9.831 1.00 91.69 86 ILE A C 1
ATOM 697 O O . ILE A 1 86 ? -11.436 0.786 -10.361 1.00 91.69 86 ILE A O 1
ATOM 701 N N . VAL A 1 87 ? -11.270 3.006 -10.547 1.00 85.00 87 VAL A N 1
ATOM 702 C CA . VAL A 1 87 ? -11.166 3.075 -12.009 1.00 85.00 87 VAL A CA 1
ATOM 703 C C . VAL A 1 87 ? -10.123 4.129 -12.366 1.00 85.00 87 VAL 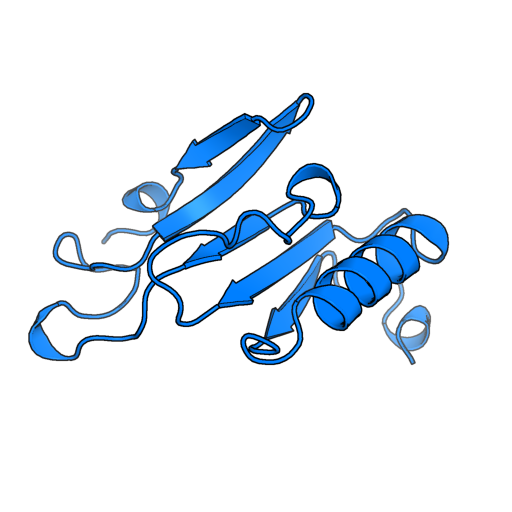A C 1
ATOM 705 O O . VAL A 1 87 ? -10.037 5.168 -11.722 1.00 85.00 87 VAL A O 1
ATOM 708 N N . GLY A 1 88 ? -9.332 3.875 -13.412 1.00 81.69 88 GLY A N 1
ATOM 709 C CA . GLY A 1 88 ? -8.348 4.843 -13.900 1.00 81.69 88 GLY A CA 1
ATOM 710 C C . GLY A 1 88 ? -7.261 5.138 -12.864 1.00 81.69 88 GLY A C 1
ATOM 711 O O . GLY A 1 88 ? -6.557 4.227 -12.446 1.00 81.69 88 GLY A O 1
ATOM 712 N N . GLU A 1 89 ? -7.126 6.397 -12.454 1.00 79.56 89 GLU A N 1
ATOM 713 C CA . GLU A 1 89 ? -6.189 6.838 -11.403 1.00 79.56 89 GLU A CA 1
ATOM 714 C C . GLU A 1 89 ? -6.906 7.161 -10.080 1.00 79.56 89 GLU A C 1
ATOM 716 O O . GLU A 1 89 ? -6.287 7.684 -9.148 1.00 79.56 89 GLU A O 1
ATOM 721 N N . ASP A 1 90 ? -8.206 6.866 -9.991 1.00 88.31 90 ASP A N 1
ATOM 722 C CA . ASP A 1 90 ? -9.019 7.222 -8.839 1.00 88.31 90 ASP A CA 1
ATOM 723 C C . ASP A 1 90 ? -8.903 6.186 -7.719 1.00 88.31 90 ASP A C 1
ATOM 725 O O . ASP A 1 90 ? -8.870 4.967 -7.930 1.00 88.31 90 ASP A O 1
ATOM 729 N N . PHE A 1 91 ? -8.871 6.706 -6.495 1.00 94.00 91 PHE A N 1
ATOM 730 C CA . PHE A 1 91 ? -8.774 5.937 -5.266 1.00 94.00 91 PHE A CA 1
ATOM 731 C C . PHE A 1 91 ? -9.774 6.463 -4.245 1.00 94.00 91 PHE A C 1
ATOM 733 O O . PHE A 1 91 ? -9.958 7.671 -4.105 1.00 94.00 91 PHE A O 1
ATOM 740 N N . ILE A 1 92 ? -10.360 5.547 -3.483 1.00 96.12 92 ILE A N 1
ATOM 741 C CA . ILE A 1 92 ? -11.195 5.873 -2.327 1.00 96.12 92 ILE A CA 1
ATOM 742 C C . ILE A 1 92 ? -10.414 5.613 -1.039 1.00 96.12 92 ILE A C 1
ATOM 744 O O . ILE A 1 9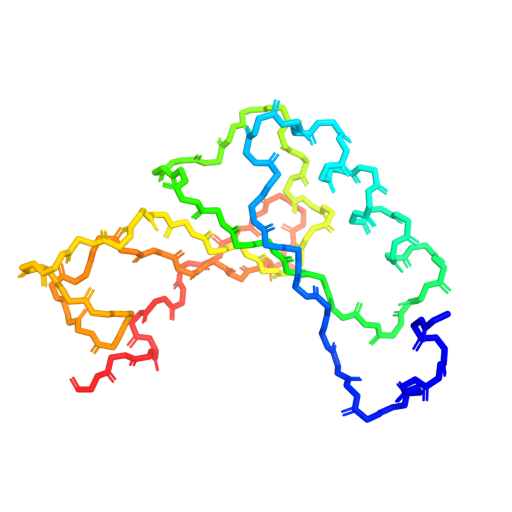2 ? -9.713 4.603 -0.928 1.00 96.12 92 ILE A O 1
ATOM 748 N N . ASP A 1 93 ? -10.514 6.527 -0.074 1.00 96.88 93 ASP A N 1
ATOM 749 C CA . ASP A 1 93 ? -9.999 6.305 1.279 1.00 96.88 93 ASP A CA 1
ATOM 750 C C . ASP A 1 93 ? -10.924 5.314 1.994 1.00 96.88 93 ASP A C 1
ATOM 752 O O . ASP A 1 93 ? -12.114 5.574 2.156 1.00 96.88 93 ASP A O 1
ATOM 756 N N . ILE A 1 94 ? -10.382 4.163 2.388 1.00 97.81 94 ILE A N 1
ATOM 757 C CA . ILE A 1 94 ? -11.107 3.122 3.126 1.00 97.81 94 ILE A CA 1
ATOM 758 C C . ILE A 1 94 ? -10.615 2.991 4.571 1.00 97.81 94 ILE A C 1
ATOM 760 O O . ILE A 1 94 ? -10.960 2.023 5.245 1.00 97.81 94 ILE A O 1
ATOM 764 N N . THR A 1 95 ? -9.807 3.931 5.067 1.00 97.75 95 THR A N 1
ATOM 765 C CA . THR A 1 95 ? -9.184 3.880 6.403 1.00 97.75 95 THR A CA 1
ATOM 766 C C . THR A 1 95 ? -10.208 3.675 7.512 1.00 97.75 95 THR A C 1
A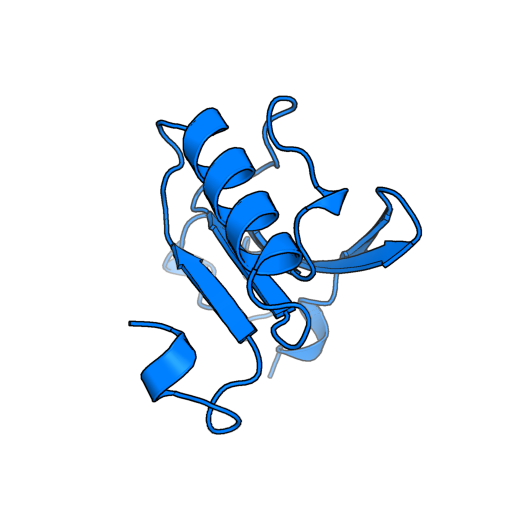TOM 768 O O . THR A 1 95 ? -10.005 2.835 8.386 1.00 97.75 95 THR A O 1
ATOM 771 N N . GLU A 1 96 ? -11.334 4.384 7.448 1.00 96.94 96 GLU A N 1
ATOM 772 C CA . GLU A 1 96 ? -12.369 4.334 8.485 1.00 96.94 96 GLU A CA 1
ATOM 773 C C . GLU A 1 96 ? -13.011 2.953 8.647 1.00 96.94 96 GLU A C 1
ATOM 775 O O . GLU A 1 96 ? -13.465 2.605 9.734 1.00 96.94 96 GLU A O 1
ATOM 780 N N . THR A 1 97 ? -12.968 2.120 7.602 1.00 97.00 97 THR A N 1
ATOM 781 C CA . THR A 1 97 ? -13.501 0.749 7.643 1.00 97.00 97 THR A CA 1
ATOM 782 C C . THR A 1 97 ? -12.715 -0.173 8.580 1.00 97.00 97 THR A C 1
ATOM 784 O O . THR A 1 97 ? -13.193 -1.251 8.927 1.00 97.00 97 THR A O 1
ATOM 787 N N . PHE A 1 98 ? -11.518 0.246 9.006 1.00 95.31 98 PHE A N 1
ATOM 788 C CA . PHE A 1 98 ? -10.652 -0.496 9.923 1.00 95.31 98 PHE A CA 1
A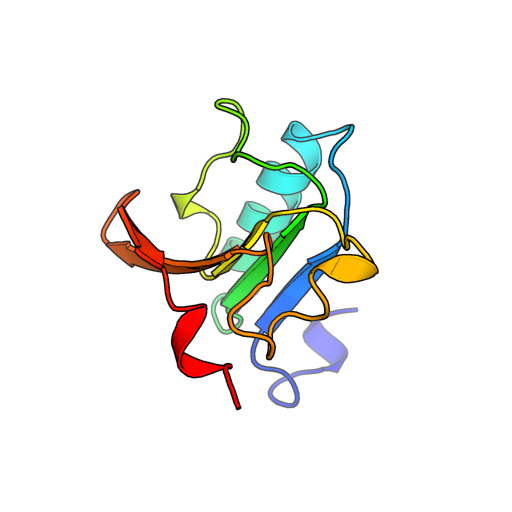TOM 789 C C . PHE A 1 98 ? -10.706 0.015 11.358 1.00 95.31 98 PHE A C 1
ATOM 791 O O . PHE A 1 98 ? -10.083 -0.599 12.233 1.00 95.31 98 PHE A O 1
ATOM 798 N N . TRP A 1 99 ? -11.400 1.126 11.606 1.00 95.50 99 TRP A N 1
ATOM 799 C CA . TRP A 1 99 ? -11.509 1.681 12.944 1.00 95.50 99 TRP A CA 1
ATOM 800 C C . TRP A 1 99 ? -12.274 0.745 13.876 1.00 95.50 99 TRP A C 1
ATOM 802 O O . TRP A 1 99 ? -13.164 0.006 13.451 1.00 95.50 99 TRP A O 1
ATOM 812 N N . LYS A 1 100 ? -11.886 0.765 15.150 1.00 84.19 100 LYS A N 1
ATOM 813 C CA . LYS A 1 100 ? -12.621 0.109 16.232 1.00 84.19 100 LYS A CA 1
ATOM 814 C C . LYS A 1 100 ? -13.508 1.095 16.986 1.00 84.19 100 LYS A C 1
ATOM 816 O O . LYS A 1 100 ? -13.212 2.313 16.978 1.00 84.19 100 LYS A O 1
#

Organism: NCBI:txid873533

Sequence (100 aa):
MIERFGNSITCICLMGGDAEPSSINMLARYIHKMHKGYKVAWYSGRQLIPSTIRKSDFDYIKLGPYIEHLGCLKERTTNQRLYKHIVGEDFIDITETFWK